Protein AF-A0A933V7F7-F1 (afdb_monomer_lite)

Radius of gyration: 22.98 Å; chains: 1; bounding box: 65×30×53 Å

Sequence (78 aa):
MHTDNLSDWSHDHVFDVGSHAAERGTRLVMWITAATMVVEIVAGWWYNSMALLADGWHMSSHAVAIGLSAFAYAAARK

pLDDT: mean 78.2, std 11.3, range [48.66, 90.75]

Foldseek 3Di:
DDPPPCVVVDDDPPVDPPPPVVVVVVVVVLVVLVVVLVVLCVVCVVVVPPVSNVVSVVVVVVSVVVVVVVVVVVVVVD

Structure (mmCIF, N/CA/C/O backbone):
data_AF-A0A933V7F7-F1
#
_entry.id   AF-A0A933V7F7-F1
#
loop_
_atom_site.group_PDB
_atom_site.id
_atom_site.type_symbol
_atom_site.label_atom_id
_atom_site.label_alt_id
_atom_site.label_comp_id
_atom_site.label_asym_id
_atom_site.label_entity_id
_atom_site.label_seq_id
_atom_site.pdbx_PDB_ins_code
_atom_site.Cartn_x
_atom_site.Cartn_y
_atom_site.Cartn_z
_atom_site.occupancy
_atom_site.B_iso_or_equiv
_atom_site.auth_seq_id
_atom_site.auth_comp_id
_atom_site.auth_asym_id
_atom_site.auth_atom_id
_atom_site.pdbx_PDB_model_num
ATOM 1 N N . MET A 1 1 ? 51.951 -18.204 -34.184 1.00 48.66 1 MET A N 1
ATOM 2 C CA . MET A 1 1 ? 51.070 -17.274 -33.452 1.00 48.66 1 MET A CA 1
ATOM 3 C C . MET A 1 1 ? 49.922 -18.126 -32.928 1.00 48.66 1 MET A C 1
ATOM 5 O O . MET A 1 1 ? 49.165 -18.626 -33.747 1.00 48.66 1 MET A O 1
ATOM 9 N N . HIS A 1 2 ? 49.915 -18.464 -31.633 1.00 56.12 2 HIS A N 1
ATOM 10 C CA . HIS A 1 2 ? 48.866 -19.303 -31.034 1.00 56.12 2 HIS A CA 1
ATOM 11 C C . HIS A 1 2 ? 47.607 -18.443 -30.899 1.00 56.12 2 HIS A C 1
ATOM 13 O O . HIS A 1 2 ? 47.635 -17.403 -30.247 1.00 56.12 2 HIS A O 1
ATOM 19 N N . THR A 1 3 ? 46.541 -18.817 -31.597 1.00 62.53 3 THR A N 1
ATOM 20 C CA . THR A 1 3 ? 45.220 -18.208 -31.441 1.00 62.53 3 THR A CA 1
ATOM 21 C C . THR A 1 3 ? 44.516 -18.962 -30.326 1.00 62.53 3 THR A C 1
ATOM 23 O O . THR A 1 3 ? 43.762 -19.899 -30.594 1.00 62.53 3 THR A O 1
ATOM 26 N N . ASP A 1 4 ? 44.831 -18.614 -29.081 1.00 65.69 4 ASP A N 1
ATOM 27 C CA . ASP A 1 4 ? 44.139 -19.176 -27.927 1.00 65.69 4 ASP A CA 1
ATOM 28 C C . ASP A 1 4 ? 42.667 -18.767 -28.020 1.00 65.69 4 ASP A C 1
ATOM 30 O O . ASP A 1 4 ? 42.312 -17.584 -28.014 1.00 65.69 4 ASP A O 1
ATOM 34 N N . ASN A 1 5 ? 41.808 -19.761 -28.229 1.00 65.56 5 ASN A N 1
ATOM 35 C CA . ASN A 1 5 ? 40.387 -19.556 -28.424 1.00 65.56 5 ASN A CA 1
ATOM 36 C C . ASN A 1 5 ? 39.742 -19.306 -27.053 1.00 65.56 5 ASN A C 1
ATOM 38 O O . ASN A 1 5 ? 39.324 -20.223 -26.358 1.00 65.56 5 ASN A O 1
ATOM 42 N N . LEU A 1 6 ? 39.709 -18.037 -26.649 1.00 70.38 6 LEU A N 1
ATOM 43 C CA . LEU A 1 6 ? 39.167 -17.576 -25.366 1.00 70.38 6 LEU A CA 1
ATOM 44 C C . LEU A 1 6 ? 37.631 -17.689 -25.271 1.00 70.38 6 LEU A C 1
ATOM 46 O O . LEU A 1 6 ? 37.059 -17.274 -24.264 1.00 70.38 6 LEU A O 1
ATOM 50 N N . SER A 1 7 ? 36.952 -18.228 -26.293 1.00 67.25 7 SER A N 1
ATOM 51 C CA . SER A 1 7 ? 35.488 -18.349 -26.297 1.00 67.25 7 SER A CA 1
ATOM 52 C C . SER A 1 7 ? 34.972 -19.307 -25.221 1.00 67.25 7 SER A C 1
ATOM 54 O O . SER A 1 7 ? 33.951 -19.008 -24.611 1.00 6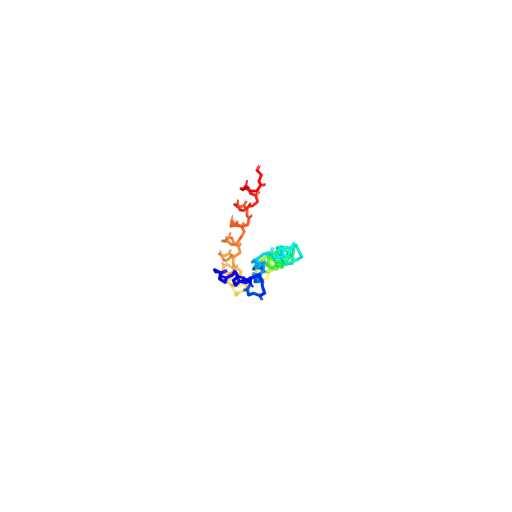7.25 7 SER A O 1
ATOM 56 N N . ASP A 1 8 ? 35.730 -20.357 -24.879 1.00 67.94 8 ASP A N 1
ATOM 57 C CA . ASP A 1 8 ? 35.394 -21.283 -23.783 1.00 67.94 8 ASP A CA 1
ATOM 58 C C . ASP A 1 8 ? 35.419 -20.619 -22.390 1.00 67.94 8 ASP A C 1
ATOM 60 O O . ASP A 1 8 ? 34.830 -21.132 -21.442 1.00 67.94 8 ASP A O 1
ATOM 64 N N . TRP A 1 9 ? 36.078 -19.461 -22.253 1.00 67.81 9 TRP A N 1
ATOM 65 C CA . TRP A 1 9 ? 36.156 -18.688 -21.004 1.00 67.81 9 TRP A CA 1
ATOM 66 C C . TRP A 1 9 ? 35.252 -17.446 -21.021 1.00 67.81 9 TRP A C 1
ATOM 68 O O . TRP A 1 9 ? 35.118 -16.761 -20.006 1.00 67.81 9 TRP A O 1
ATOM 78 N N . SER A 1 10 ? 34.622 -17.155 -22.162 1.00 66.94 10 SER A N 1
ATOM 79 C CA . SER A 1 10 ? 33.714 -16.027 -22.350 1.00 66.94 10 SER A CA 1
ATOM 80 C C . SER A 1 10 ? 32.276 -16.469 -22.088 1.00 66.94 10 SER A C 1
ATOM 82 O O . SER A 1 10 ? 31.520 -16.762 -23.012 1.00 66.94 10 SER A O 1
ATOM 84 N N . HIS A 1 11 ? 31.881 -16.497 -20.817 1.00 69.38 11 HIS A N 1
ATOM 85 C CA . HIS A 1 11 ? 30.473 -16.646 -20.460 1.00 69.38 11 HIS A CA 1
ATOM 86 C C . HIS A 1 11 ? 29.712 -15.350 -20.758 1.00 69.38 11 HIS A C 1
ATOM 88 O O . HIS A 1 11 ? 30.119 -14.269 -20.328 1.00 69.38 11 HIS A O 1
ATOM 94 N N . ASP A 1 12 ? 28.586 -15.469 -21.462 1.00 67.62 12 ASP A N 1
ATOM 95 C CA . ASP A 1 12 ? 27.621 -14.385 -21.624 1.00 67.62 12 ASP A CA 1
ATOM 96 C C . ASP A 1 12 ? 27.054 -14.038 -20.240 1.00 67.62 12 ASP A C 1
ATOM 98 O O . ASP A 1 12 ? 26.289 -14.796 -19.639 1.00 67.62 12 ASP A O 1
ATOM 102 N N . HIS A 1 13 ? 27.509 -12.925 -19.667 1.00 66.19 13 HIS A N 1
ATOM 103 C CA . HIS A 1 13 ? 26.942 -12.411 -18.430 1.00 66.19 13 HIS A CA 1
ATOM 104 C C . HIS A 1 13 ? 25.559 -11.820 -18.740 1.00 66.19 13 HIS A C 1
ATOM 106 O O . HIS A 1 13 ? 25.417 -10.630 -19.028 1.00 66.19 13 HIS A O 1
ATOM 112 N N . VAL A 1 14 ? 24.520 -12.648 -18.644 1.00 63.41 14 VAL A N 1
ATOM 113 C CA . VAL A 1 14 ? 23.130 -12.182 -18.633 1.00 63.41 14 VAL A CA 1
ATOM 114 C C . VAL A 1 14 ? 22.868 -11.511 -17.282 1.00 63.41 14 VAL A C 1
ATOM 116 O O . VAL A 1 14 ? 22.450 -12.147 -16.318 1.00 63.41 14 VAL A O 1
ATOM 119 N N . PHE A 1 15 ? 23.162 -10.212 -17.194 1.00 64.69 15 PHE A N 1
ATOM 120 C CA . PHE A 1 15 ? 22.947 -9.413 -15.981 1.00 64.69 15 PHE A CA 1
ATOM 121 C C . PHE A 1 15 ? 21.467 -9.144 -15.679 1.00 64.69 15 PHE A C 1
ATOM 123 O O . PHE A 1 15 ? 21.141 -8.785 -14.552 1.00 64.69 15 PHE A O 1
ATOM 130 N N . ASP A 1 16 ? 20.572 -9.319 -16.653 1.00 58.47 16 ASP A N 1
ATOM 131 C CA . ASP A 1 16 ? 19.157 -9.011 -16.476 1.00 58.47 16 ASP A CA 1
ATOM 132 C C . ASP A 1 16 ? 18.277 -9.941 -17.321 1.00 58.47 16 ASP A C 1
ATOM 134 O O . ASP A 1 16 ? 17.944 -9.673 -18.472 1.00 58.47 16 ASP A O 1
ATOM 138 N N . VAL A 1 17 ? 17.856 -11.056 -16.724 1.00 56.41 17 VAL A N 1
ATOM 139 C 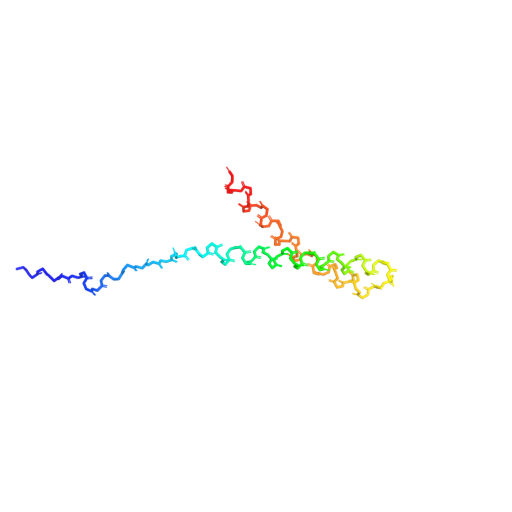CA . VAL A 1 17 ? 16.557 -11.654 -17.056 1.00 56.41 17 VAL A CA 1
ATOM 140 C C . VAL A 1 17 ? 15.533 -10.876 -16.247 1.00 56.41 17 VAL A C 1
ATOM 142 O O . VAL A 1 17 ? 15.088 -11.337 -15.195 1.00 56.41 17 VAL A O 1
ATOM 145 N N . GLY A 1 18 ? 15.231 -9.653 -16.695 1.00 57.84 18 GLY A N 1
ATOM 146 C CA . GLY A 1 18 ? 14.242 -8.775 -16.087 1.00 57.84 18 GLY A CA 1
ATOM 147 C C . GLY A 1 18 ? 12.972 -9.562 -15.798 1.00 57.84 18 GLY A C 1
ATOM 148 O O . GLY A 1 18 ? 12.180 -9.880 -16.692 1.00 57.84 18 GLY A O 1
ATOM 149 N N . SER A 1 19 ? 12.801 -9.955 -14.536 1.00 58.22 19 SER A N 1
ATOM 150 C CA . SER A 1 19 ? 11.700 -10.810 -14.129 1.00 58.22 19 SER A CA 1
ATOM 151 C C . SER A 1 19 ? 10.462 -9.930 -14.047 1.00 58.22 19 SER A C 1
ATOM 153 O O . SER A 1 19 ? 10.038 -9.477 -12.988 1.00 58.22 19 SER A O 1
ATOM 155 N N . HIS A 1 20 ? 9.835 -9.703 -15.201 1.00 58.28 20 HIS A N 1
ATOM 156 C CA . HIS A 1 20 ? 8.527 -9.059 -15.325 1.00 58.28 20 HIS A CA 1
ATOM 157 C C . HIS A 1 20 ? 7.485 -9.658 -14.359 1.00 58.28 20 HIS A C 1
ATOM 159 O O . HIS A 1 20 ? 6.491 -9.008 -14.037 1.00 58.28 20 HIS A O 1
ATOM 165 N N . ALA A 1 21 ? 7.690 -10.903 -13.913 1.00 61.12 21 ALA A N 1
ATOM 166 C CA . ALA A 1 21 ? 6.924 -11.547 -12.853 1.00 61.12 21 ALA A CA 1
ATOM 167 C C . ALA A 1 21 ? 7.208 -10.959 -11.455 1.00 61.12 21 ALA A C 1
ATOM 169 O O . ALA A 1 21 ? 6.260 -10.688 -10.718 1.00 61.12 21 ALA A O 1
ATOM 170 N N . ALA A 1 22 ? 8.472 -10.706 -11.099 1.00 62.06 22 ALA A N 1
ATOM 171 C CA . ALA A 1 22 ? 8.843 -10.091 -9.826 1.00 62.06 22 ALA A CA 1
ATOM 172 C C . ALA A 1 22 ? 8.402 -8.626 -9.756 1.00 62.06 22 ALA A C 1
ATOM 174 O O . ALA A 1 22 ? 7.890 -8.208 -8.725 1.00 62.06 22 ALA A O 1
ATOM 175 N N . GLU A 1 23 ? 8.500 -7.878 -10.861 1.00 67.94 23 GLU A N 1
ATOM 176 C CA . GLU A 1 23 ? 8.033 -6.484 -10.948 1.00 67.94 23 GLU A CA 1
ATOM 177 C C . GLU A 1 23 ? 6.508 -6.368 -10.730 1.00 67.94 23 GLU A C 1
ATOM 179 O O . GLU A 1 23 ? 6.009 -5.425 -10.110 1.00 67.94 23 GLU A O 1
ATOM 184 N N . ARG A 1 24 ? 5.740 -7.361 -11.203 1.00 69.88 24 ARG A N 1
ATOM 185 C CA . ARG A 1 24 ? 4.299 -7.465 -10.912 1.00 69.88 24 ARG A CA 1
ATOM 186 C C . ARG A 1 24 ? 4.040 -7.869 -9.464 1.00 69.88 24 ARG A C 1
ATOM 188 O O . ARG A 1 24 ? 3.120 -7.329 -8.854 1.00 69.88 24 ARG A O 1
ATOM 195 N N . GLY A 1 25 ? 4.839 -8.789 -8.924 1.00 76.75 25 GLY A N 1
ATOM 196 C CA . GLY A 1 25 ? 4.743 -9.240 -7.536 1.00 76.75 25 GLY A CA 1
ATOM 197 C C . GLY A 1 25 ? 4.969 -8.105 -6.538 1.00 76.75 25 GLY A C 1
ATOM 198 O O . GLY A 1 25 ? 4.130 -7.881 -5.669 1.00 76.75 25 GLY A O 1
ATOM 199 N N . THR A 1 26 ? 6.038 -7.323 -6.704 1.00 78.50 26 THR A N 1
ATOM 200 C CA . THR A 1 26 ? 6.307 -6.150 -5.855 1.00 78.50 26 THR A CA 1
ATOM 201 C C . THR A 1 26 ? 5.217 -5.093 -5.974 1.00 78.50 26 THR A C 1
ATOM 203 O O . THR A 1 26 ? 4.806 -4.534 -4.959 1.00 78.50 26 THR A O 1
ATOM 206 N N . ARG A 1 27 ? 4.671 -4.863 -7.175 1.00 78.50 27 ARG A N 1
ATOM 207 C CA . ARG A 1 27 ? 3.536 -3.945 -7.353 1.00 78.50 27 ARG A CA 1
ATOM 208 C C . ARG A 1 27 ? 2.267 -4.434 -6.646 1.00 78.50 27 ARG A C 1
ATOM 210 O O . ARG A 1 27 ? 1.561 -3.619 -6.061 1.00 78.50 27 ARG A O 1
ATOM 217 N N . LEU A 1 28 ? 1.976 -5.737 -6.676 1.00 85.38 28 LEU A N 1
ATOM 218 C CA . LEU A 1 28 ? 0.836 -6.320 -5.959 1.00 85.38 28 LEU A CA 1
ATOM 219 C C . LEU A 1 28 ? 0.988 -6.138 -4.443 1.00 85.38 28 LEU A C 1
ATOM 221 O O . LEU A 1 28 ? 0.073 -5.639 -3.795 1.00 85.38 28 LEU A O 1
ATOM 225 N N . VAL A 1 29 ? 2.149 -6.505 -3.892 1.00 86.25 29 VAL A N 1
ATOM 226 C CA . VAL A 1 29 ? 2.429 -6.378 -2.453 1.00 86.25 29 VAL A CA 1
ATOM 227 C C . VAL A 1 29 ? 2.328 -4.919 -2.012 1.00 86.25 29 VAL A C 1
ATOM 229 O O . VAL A 1 29 ? 1.674 -4.638 -1.014 1.00 86.25 29 VAL A O 1
ATOM 232 N N . MET A 1 30 ? 2.879 -3.986 -2.793 1.00 84.75 30 MET A N 1
ATOM 233 C CA . MET A 1 30 ? 2.754 -2.550 -2.537 1.00 84.75 30 MET A CA 1
ATOM 234 C C . MET A 1 30 ? 1.286 -2.110 -2.420 1.00 84.75 30 MET A C 1
ATOM 236 O O . MET A 1 30 ? 0.932 -1.399 -1.479 1.00 84.75 30 MET A O 1
ATOM 240 N N . TRP A 1 31 ? 0.425 -2.541 -3.349 1.00 85.44 31 TRP A N 1
ATOM 241 C CA . TRP A 1 31 ? -1.004 -2.221 -3.301 1.00 85.44 31 TRP A CA 1
ATOM 242 C C . TRP A 1 31 ? -1.703 -2.825 -2.084 1.00 85.44 31 TRP A C 1
ATOM 244 O O . TRP A 1 31 ? -2.527 -2.148 -1.472 1.00 85.44 31 TRP A O 1
ATOM 254 N N . ILE A 1 32 ? -1.365 -4.063 -1.712 1.00 88.56 32 ILE A N 1
ATOM 255 C CA . ILE A 1 32 ? -1.913 -4.712 -0.515 1.00 88.56 32 ILE A CA 1
ATOM 256 C C . ILE A 1 32 ? -1.518 -3.923 0.735 1.00 88.56 32 ILE A C 1
ATOM 258 O O . ILE A 1 32 ? -2.394 -3.564 1.513 1.00 88.56 32 ILE A O 1
ATOM 262 N N . THR A 1 33 ? -0.235 -3.587 0.905 1.00 87.50 33 THR A N 1
ATOM 263 C CA . THR A 1 33 ? 0.238 -2.794 2.051 1.00 87.50 33 THR A CA 1
ATOM 264 C C . THR A 1 33 ? -0.478 -1.447 2.137 1.00 87.50 33 THR A C 1
ATOM 266 O O . THR A 1 33 ? -0.934 -1.061 3.211 1.00 87.50 33 THR A O 1
ATOM 269 N N . ALA A 1 34 ? -0.636 -0.750 1.008 1.00 86.00 34 ALA A N 1
ATOM 270 C CA . ALA A 1 34 ? -1.362 0.516 0.968 1.00 86.00 34 ALA A CA 1
ATOM 271 C C . ALA A 1 34 ? -2.843 0.352 1.355 1.00 86.00 34 ALA A C 1
ATOM 273 O O . ALA A 1 34 ? -3.381 1.181 2.088 1.00 86.00 34 ALA A O 1
ATOM 274 N N . ALA A 1 35 ? -3.498 -0.720 0.900 1.00 89.31 35 ALA A N 1
ATOM 275 C CA . ALA A 1 35 ? -4.886 -1.006 1.245 1.00 89.31 35 ALA A CA 1
ATOM 276 C C . ALA A 1 35 ? -5.054 -1.306 2.742 1.00 89.31 35 ALA A C 1
ATOM 278 O O . ALA A 1 35 ? -5.933 -0.725 3.379 1.00 89.31 35 ALA A O 1
ATOM 279 N N . THR A 1 36 ? -4.198 -2.156 3.315 1.00 89.31 36 THR A N 1
ATOM 280 C CA . THR A 1 36 ? -4.231 -2.481 4.749 1.00 89.31 36 THR A CA 1
ATOM 281 C C . THR A 1 36 ? -4.046 -1.229 5.601 1.00 89.31 36 THR A C 1
ATOM 283 O O . THR A 1 36 ? -4.833 -0.993 6.511 1.00 89.31 36 THR A O 1
ATOM 286 N N . MET A 1 37 ? -3.102 -0.361 5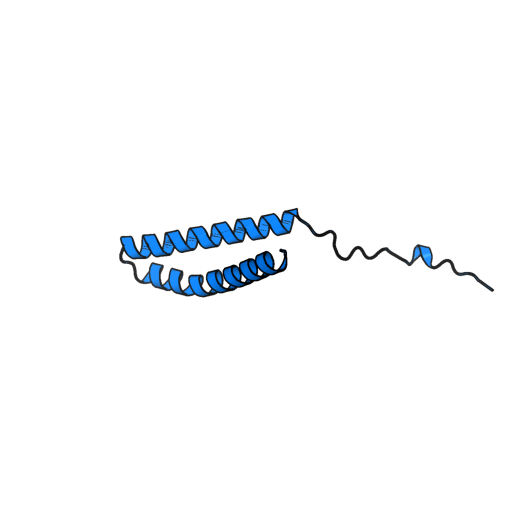.233 1.00 88.31 37 MET A N 1
ATOM 287 C CA . MET A 1 37 ? -2.870 0.904 5.930 1.00 88.31 37 MET A CA 1
ATOM 288 C C . MET A 1 37 ? -4.109 1.817 5.929 1.00 88.31 37 MET A C 1
ATOM 290 O O . MET A 1 37 ? -4.446 2.418 6.947 1.00 88.31 37 MET A O 1
ATOM 294 N N . VAL A 1 38 ? -4.825 1.923 4.801 1.00 88.06 38 VAL A N 1
ATOM 295 C CA . VAL A 1 38 ? -6.080 2.698 4.737 1.00 88.06 38 VAL A CA 1
ATOM 296 C C . VAL A 1 38 ? -7.139 2.093 5.659 1.00 88.06 38 VAL A C 1
ATOM 298 O O . VAL A 1 38 ? -7.830 2.833 6.361 1.00 88.06 38 VAL A O 1
ATOM 301 N N . VAL A 1 39 ? -7.249 0.762 5.695 1.00 89.19 39 VAL A N 1
ATOM 302 C CA . VAL A 1 39 ? -8.168 0.059 6.602 1.00 89.19 39 VAL A CA 1
ATOM 303 C C . VAL A 1 39 ? -7.828 0.356 8.063 1.00 89.19 39 VAL A C 1
ATOM 305 O O . VAL A 1 39 ? -8.738 0.653 8.833 1.00 89.19 39 VAL A O 1
ATOM 308 N N . GLU A 1 40 ? -6.551 0.346 8.445 1.00 88.06 40 GLU A N 1
ATOM 309 C CA . GLU A 1 40 ? -6.109 0.646 9.814 1.00 88.06 40 GLU A CA 1
ATOM 310 C C . GLU A 1 40 ? -6.429 2.081 10.234 1.00 88.06 40 GLU A C 1
ATOM 312 O O . GLU A 1 40 ? -6.930 2.296 11.337 1.00 88.06 40 GLU A O 1
ATOM 317 N N . ILE A 1 41 ? -6.227 3.061 9.348 1.00 85.56 41 ILE A N 1
ATOM 318 C CA . ILE A 1 41 ? -6.568 4.465 9.621 1.00 85.56 41 ILE A CA 1
ATOM 319 C C . ILE A 1 41 ? -8.086 4.635 9.783 1.00 85.56 41 ILE A C 1
ATOM 321 O O . ILE A 1 41 ? -8.541 5.275 10.734 1.00 85.56 41 ILE A O 1
ATOM 325 N N . VAL A 1 42 ? -8.884 4.047 8.883 1.00 87.38 42 VAL A N 1
ATOM 326 C CA . VAL A 1 42 ? -10.355 4.131 8.933 1.00 87.38 42 VAL A CA 1
ATOM 327 C C . VAL A 1 42 ? -10.903 3.427 10.174 1.00 87.38 42 VAL A C 1
ATOM 329 O O . VAL A 1 42 ? -11.756 3.982 10.869 1.00 87.38 42 VAL A O 1
ATOM 332 N N . ALA A 1 43 ? -10.389 2.239 10.496 1.00 87.12 43 ALA A N 1
ATOM 333 C CA . ALA A 1 43 ? -10.749 1.519 11.711 1.00 87.12 43 ALA A CA 1
ATOM 334 C C . ALA A 1 43 ? -10.318 2.298 12.962 1.00 87.12 43 ALA A C 1
ATOM 336 O O . ALA A 1 43 ? -11.109 2.450 13.891 1.00 87.12 43 ALA A O 1
ATOM 337 N N . GLY A 1 44 ? -9.105 2.854 12.978 1.00 87.19 44 GLY A N 1
ATOM 338 C CA . GLY A 1 44 ? -8.600 3.689 14.066 1.00 87.19 44 GLY A CA 1
ATOM 339 C C . GLY A 1 44 ? -9.494 4.899 14.336 1.00 87.19 44 GLY A C 1
ATOM 340 O O . GLY A 1 44 ? -9.763 5.209 15.498 1.00 87.19 44 GLY A O 1
ATOM 341 N N . TRP A 1 45 ? -10.028 5.525 13.284 1.00 85.69 45 TRP A N 1
ATOM 342 C CA . TRP A 1 45 ? -10.998 6.610 13.419 1.00 85.69 45 TRP A CA 1
ATOM 343 C C . TRP A 1 45 ? -12.356 6.112 13.934 1.00 85.69 45 TRP A C 1
ATOM 345 O O . TRP A 1 45 ? -12.881 6.677 14.893 1.00 85.69 45 TRP A O 1
ATOM 355 N N . TRP A 1 46 ? -12.901 5.028 13.372 1.00 90.75 46 TRP A N 1
ATOM 356 C CA . TRP A 1 46 ? -14.199 4.476 13.787 1.00 90.75 46 TRP A CA 1
ATOM 357 C C . TRP A 1 46 ? -14.205 4.015 15.251 1.00 90.75 46 TRP A C 1
ATOM 359 O O . TRP A 1 46 ? -15.144 4.288 15.995 1.00 90.75 46 TRP A O 1
ATOM 369 N N . TYR A 1 47 ? -13.144 3.329 15.678 1.00 89.19 47 TYR A N 1
ATOM 370 C CA . TYR A 1 47 ? -12.981 2.838 17.047 1.00 89.19 47 TYR A CA 1
ATOM 371 C C . TYR A 1 47 ? -12.356 3.879 17.991 1.00 89.19 47 TYR A C 1
ATOM 373 O O . TYR A 1 47 ? -12.126 3.574 19.161 1.00 89.19 47 TYR A O 1
ATOM 381 N N . ASN A 1 48 ? -12.077 5.096 17.502 1.00 87.94 48 ASN A N 1
ATOM 382 C CA . ASN A 1 48 ? -11.448 6.197 18.238 1.00 87.94 48 ASN A CA 1
ATOM 383 C C . ASN A 1 48 ? -10.164 5.769 18.988 1.00 87.94 48 ASN A C 1
ATOM 385 O O . ASN A 1 48 ? -9.902 6.189 20.120 1.00 87.94 48 ASN A O 1
ATOM 389 N N . SER A 1 49 ? -9.371 4.896 18.360 1.00 87.19 49 SER A N 1
ATOM 390 C CA . SER A 1 49 ? -8.177 4.295 18.953 1.00 87.19 49 SER A CA 1
ATOM 391 C C . SER A 1 49 ? -6.922 5.052 18.534 1.00 87.19 49 SER A C 1
ATOM 393 O O . SER A 1 49 ? -6.460 4.958 17.396 1.00 87.19 49 SER A O 1
ATOM 395 N N . MET A 1 50 ? -6.327 5.768 19.489 1.00 86.75 50 MET A N 1
ATOM 396 C CA . MET A 1 50 ? -5.086 6.519 19.266 1.00 86.75 50 MET A CA 1
ATOM 397 C C . MET A 1 50 ? -3.891 5.612 18.959 1.00 86.75 50 MET A C 1
ATOM 399 O O . MET A 1 50 ? -2.973 6.042 18.271 1.00 86.75 50 MET A O 1
ATOM 403 N N . ALA A 1 51 ? -3.909 4.356 19.417 1.00 86.81 51 ALA A N 1
ATOM 404 C CA . ALA A 1 51 ? -2.844 3.397 19.132 1.00 86.81 51 ALA A CA 1
ATOM 405 C C . ALA A 1 51 ? -2.800 3.022 17.641 1.00 86.81 51 ALA A C 1
ATOM 407 O O . ALA A 1 51 ? -1.742 3.081 17.024 1.00 86.81 51 ALA A O 1
ATOM 408 N N . LEU A 1 52 ? -3.962 2.713 17.053 1.00 81.50 52 LEU A N 1
ATOM 409 C CA . LEU A 1 52 ? -4.091 2.375 15.630 1.00 81.50 52 LEU A CA 1
ATOM 410 C C . LEU A 1 52 ? -3.820 3.583 14.729 1.00 81.50 52 LEU A C 1
ATOM 412 O O . LEU A 1 52 ? -3.188 3.451 13.688 1.00 81.50 52 LEU A O 1
ATOM 416 N N . LEU A 1 53 ? -4.259 4.776 15.140 1.00 83.88 53 LEU A N 1
ATOM 417 C CA . LEU A 1 53 ? -3.972 6.008 14.401 1.00 83.88 53 LEU A CA 1
ATOM 418 C C . LEU A 1 53 ? -2.481 6.361 14.427 1.00 83.88 53 LEU A C 1
ATOM 420 O O . LEU A 1 53 ? -1.944 6.776 13.402 1.00 83.88 53 LEU A O 1
ATOM 424 N N . ALA A 1 54 ? -1.811 6.190 15.571 1.00 87.50 54 ALA A N 1
ATOM 425 C CA . ALA A 1 54 ? -0.374 6.425 15.681 1.00 87.50 54 ALA A CA 1
ATOM 426 C C . ALA A 1 54 ? 0.427 5.445 14.810 1.00 87.50 54 ALA A C 1
ATOM 428 O O . ALA A 1 54 ? 1.345 5.870 14.106 1.00 87.50 54 ALA A O 1
ATOM 429 N N . ASP A 1 55 ? 0.044 4.165 14.809 1.00 85.31 55 ASP A N 1
ATOM 430 C CA . ASP A 1 55 ? 0.664 3.141 13.963 1.00 85.31 55 ASP A CA 1
ATOM 431 C C . ASP A 1 55 ? 0.428 3.415 12.466 1.00 85.31 55 ASP A C 1
ATOM 433 O O . ASP A 1 55 ? 1.375 3.475 11.675 1.00 85.31 55 ASP A O 1
ATOM 437 N N . GLY A 1 56 ? -0.814 3.739 12.091 1.00 84.00 56 GLY A N 1
ATOM 438 C CA . GLY A 1 56 ? -1.174 4.123 10.727 1.00 84.00 56 GLY A CA 1
ATOM 439 C C . GLY A 1 56 ? -0.449 5.383 10.247 1.00 84.00 56 GLY A C 1
ATOM 440 O O . GLY A 1 56 ? 0.010 5.432 9.105 1.00 84.00 56 GLY A O 1
ATOM 441 N N . TRP A 1 57 ? -0.272 6.395 11.105 1.00 85.69 57 TRP A N 1
ATOM 442 C CA . TRP A 1 57 ? 0.461 7.616 10.752 1.00 85.69 57 TRP A CA 1
ATOM 443 C C . TRP A 1 57 ? 1.955 7.351 10.539 1.00 85.69 57 TRP A C 1
ATOM 445 O O . TRP A 1 57 ? 2.536 7.835 9.562 1.00 85.69 57 TRP A O 1
ATOM 455 N N . HIS A 1 58 ? 2.571 6.539 11.399 1.00 87.62 58 HIS A N 1
ATOM 456 C CA . HIS A 1 58 ? 3.968 6.135 11.254 1.00 87.62 58 HIS A CA 1
ATOM 457 C C . HIS A 1 58 ? 4.199 5.344 9.953 1.00 87.62 58 HIS A C 1
ATOM 459 O O . HIS A 1 58 ? 5.081 5.701 9.166 1.00 87.62 58 HIS A O 1
ATOM 465 N N . MET A 1 59 ? 3.360 4.343 9.659 1.00 86.19 59 MET A N 1
ATOM 466 C CA . MET A 1 59 ? 3.454 3.589 8.400 1.00 86.19 59 MET A CA 1
ATOM 467 C C . MET A 1 59 ? 3.108 4.427 7.162 1.00 86.19 59 MET A C 1
ATOM 469 O O . MET A 1 59 ? 3.689 4.198 6.096 1.00 86.19 59 MET A O 1
ATOM 473 N N . SER A 1 60 ? 2.234 5.434 7.285 1.00 81.62 60 SER A N 1
ATOM 474 C CA . SER A 1 60 ? 1.848 6.292 6.155 1.00 81.62 60 SER A CA 1
ATOM 475 C C . SER A 1 60 ? 3.023 7.009 5.508 1.00 81.62 60 SER A C 1
ATOM 477 O O . SER A 1 60 ? 3.080 7.104 4.284 1.00 81.62 60 SER A O 1
ATOM 479 N N . SER A 1 61 ? 4.018 7.418 6.296 1.00 86.06 61 SER A N 1
ATOM 480 C CA . SER A 1 61 ? 5.207 8.092 5.769 1.00 86.06 61 SER A CA 1
ATOM 481 C C . SER A 1 61 ? 5.998 7.183 4.823 1.00 86.06 61 SER A C 1
ATOM 483 O O . SER A 1 61 ? 6.413 7.607 3.742 1.00 86.06 61 SER A O 1
ATOM 485 N N . HIS A 1 62 ? 6.147 5.906 5.188 1.00 86.56 62 HIS A N 1
ATOM 486 C CA . HIS A 1 62 ? 6.807 4.911 4.343 1.00 86.56 62 HIS A CA 1
ATOM 487 C C . HIS A 1 62 ? 5.985 4.604 3.087 1.00 86.56 62 HIS A C 1
ATOM 489 O O . HIS A 1 62 ? 6.531 4.571 1.983 1.00 86.56 62 HIS A O 1
ATOM 495 N N . ALA A 1 63 ? 4.669 4.434 3.231 1.00 84.00 63 ALA A N 1
ATOM 496 C CA . ALA A 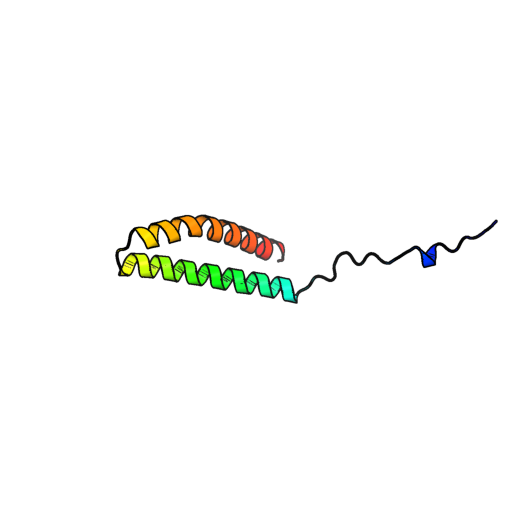1 63 ? 3.784 4.160 2.103 1.00 84.00 63 ALA A CA 1
ATOM 497 C C . ALA A 1 63 ? 3.756 5.314 1.087 1.00 84.00 63 ALA A C 1
ATOM 499 O O . ALA A 1 63 ? 3.811 5.070 -0.118 1.00 84.00 63 ALA A O 1
ATOM 500 N N . VAL A 1 64 ? 3.733 6.567 1.553 1.00 84.62 64 VAL A N 1
ATOM 501 C CA . VAL A 1 64 ? 3.787 7.765 0.700 1.00 84.62 64 VAL A CA 1
ATOM 502 C C . VAL A 1 64 ? 5.112 7.837 -0.058 1.00 84.62 64 VAL A C 1
ATOM 504 O O . VAL A 1 64 ? 5.100 8.080 -1.263 1.00 84.62 64 VAL A O 1
ATOM 507 N N . ALA A 1 65 ? 6.247 7.575 0.597 1.00 88.06 65 ALA A N 1
ATOM 508 C CA . ALA A 1 65 ? 7.560 7.596 -0.053 1.00 88.06 65 ALA A CA 1
ATOM 509 C C . ALA A 1 65 ? 7.683 6.536 -1.165 1.00 88.06 65 ALA A C 1
ATOM 511 O O . ALA A 1 65 ? 8.134 6.834 -2.279 1.00 88.06 65 ALA A O 1
ATOM 512 N N . ILE A 1 66 ? 7.230 5.307 -0.891 1.00 85.44 66 ILE A N 1
ATOM 513 C CA . ILE A 1 66 ? 7.204 4.216 -1.877 1.00 85.44 66 ILE A CA 1
ATOM 514 C C . ILE A 1 66 ? 6.214 4.548 -3.004 1.00 85.44 66 ILE A C 1
ATOM 516 O O . ILE A 1 66 ? 6.539 4.390 -4.181 1.00 85.44 66 ILE A O 1
ATOM 520 N N . GLY A 1 67 ? 5.034 5.069 -2.657 1.00 84.31 67 GLY A N 1
ATOM 521 C CA . GLY A 1 67 ? 4.004 5.523 -3.592 1.00 84.31 67 GLY A CA 1
ATOM 522 C C . GLY A 1 67 ? 4.504 6.576 -4.569 1.00 84.31 67 GLY A C 1
ATOM 523 O O . GLY A 1 67 ? 4.335 6.432 -5.781 1.00 84.31 67 GLY A O 1
ATOM 524 N N . LEU A 1 68 ? 5.176 7.602 -4.054 1.00 86.38 68 LEU A N 1
ATOM 525 C CA . LEU A 1 68 ? 5.728 8.687 -4.854 1.00 86.38 68 LEU A CA 1
ATOM 526 C C . LEU A 1 68 ? 6.837 8.188 -5.789 1.00 86.38 68 LEU A C 1
ATOM 528 O O . LEU A 1 68 ? 6.872 8.565 -6.959 1.00 86.38 68 LEU A O 1
ATOM 532 N N . SER A 1 69 ? 7.694 7.288 -5.302 1.00 85.06 69 SER A N 1
ATOM 533 C CA . SER A 1 69 ? 8.751 6.664 -6.108 1.00 85.06 69 SER A CA 1
ATOM 534 C C . SER A 1 69 ? 8.172 5.820 -7.248 1.00 85.06 69 SER A C 1
ATOM 536 O O . SER A 1 69 ? 8.605 5.933 -8.395 1.00 85.06 69 SER A O 1
ATOM 538 N N . ALA A 1 70 ? 7.144 5.016 -6.962 1.00 82.81 70 ALA A N 1
ATO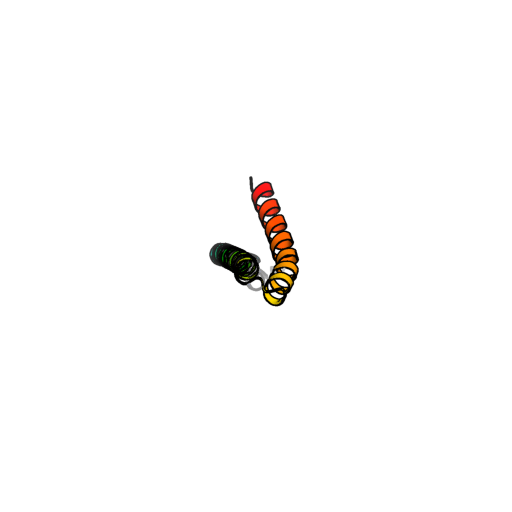M 539 C CA . ALA A 1 70 ? 6.448 4.221 -7.971 1.00 82.81 70 ALA A CA 1
ATOM 540 C C . ALA A 1 70 ? 5.708 5.100 -8.994 1.00 82.81 70 ALA A C 1
ATOM 542 O O . ALA A 1 70 ? 5.711 4.792 -10.188 1.00 82.81 70 ALA A O 1
ATOM 543 N N . PHE A 1 71 ? 5.107 6.206 -8.546 1.00 83.88 71 PHE A N 1
ATOM 544 C CA . PHE A 1 71 ? 4.470 7.189 -9.420 1.00 83.88 71 PHE A CA 1
ATOM 545 C C . PHE A 1 71 ? 5.486 7.854 -10.355 1.00 83.88 71 PHE A C 1
ATOM 547 O O . PHE A 1 71 ? 5.253 7.909 -11.561 1.00 83.88 71 PHE A O 1
ATOM 554 N N . ALA A 1 72 ? 6.634 8.290 -9.830 1.00 87.19 72 ALA A N 1
ATOM 555 C CA . ALA A 1 72 ? 7.715 8.861 -10.629 1.00 87.19 72 ALA A CA 1
ATOM 556 C C . ALA A 1 72 ? 8.253 7.857 -11.661 1.00 87.19 72 ALA A C 1
ATOM 558 O O . ALA A 1 72 ? 8.415 8.211 -12.828 1.00 87.19 72 ALA A O 1
ATOM 559 N N . TYR A 1 73 ? 8.447 6.592 -11.268 1.00 83.75 73 TYR A N 1
ATOM 560 C CA . TYR A 1 73 ? 8.835 5.520 -12.190 1.00 83.75 73 TYR A CA 1
ATOM 561 C C . TYR A 1 73 ? 7.802 5.329 -13.309 1.00 83.75 73 TYR A C 1
ATOM 563 O O . TYR A 1 73 ? 8.162 5.252 -14.481 1.00 83.75 73 TYR A O 1
ATOM 571 N N . ALA A 1 74 ? 6.509 5.298 -12.974 1.00 80.75 74 ALA A N 1
ATOM 572 C CA . ALA A 1 74 ? 5.442 5.162 -13.963 1.00 80.75 74 ALA A CA 1
ATOM 573 C C . ALA A 1 74 ? 5.328 6.382 -14.896 1.00 80.75 74 ALA A C 1
ATOM 575 O O . ALA A 1 74 ? 5.022 6.209 -16.075 1.00 80.75 74 ALA A O 1
ATOM 576 N N . ALA A 1 75 ? 5.575 7.591 -14.383 1.00 84.44 75 ALA A N 1
ATOM 577 C CA . ALA A 1 75 ? 5.589 8.823 -15.167 1.00 84.44 75 ALA A CA 1
ATOM 578 C C . ALA A 1 75 ? 6.789 8.882 -16.123 1.00 84.44 75 ALA A C 1
ATOM 580 O O . ALA A 1 75 ? 6.617 9.292 -17.261 1.00 84.44 75 ALA A O 1
ATOM 581 N N . ALA A 1 76 ? 7.968 8.426 -15.691 1.00 84.56 76 ALA A N 1
ATOM 582 C CA . ALA A 1 76 ? 9.176 8.375 -16.517 1.00 84.56 76 ALA A CA 1
ATOM 583 C C . ALA A 1 76 ? 9.163 7.249 -17.569 1.00 84.56 76 ALA A C 1
ATOM 585 O O . ALA A 1 76 ? 9.947 7.276 -18.513 1.00 84.56 76 ALA A O 1
ATOM 586 N N . ARG A 1 77 ? 8.301 6.235 -17.398 1.00 74.44 77 ARG A N 1
ATOM 587 C CA . ARG A 1 77 ? 8.123 5.122 -18.349 1.00 74.44 77 ARG A CA 1
ATOM 588 C C . ARG A 1 77 ? 7.134 5.447 -19.483 1.00 74.44 77 ARG A C 1
ATOM 590 O O . ARG A 1 77 ? 6.922 4.586 -20.337 1.00 74.44 77 ARG A O 1
ATOM 597 N N . LYS A 1 78 ? 6.498 6.623 -19.457 1.00 51.91 78 LYS A N 1
ATOM 598 C CA . LYS A 1 78 ? 5.697 7.193 -20.553 1.00 51.91 78 LYS A CA 1
ATOM 599 C C . LYS A 1 78 ? 6.503 8.263 -21.270 1.00 51.91 78 LYS A C 1
ATOM 601 O O . LYS A 1 78 ? 6.327 8.349 -22.502 1.00 51.91 78 LYS A O 1
#

Secon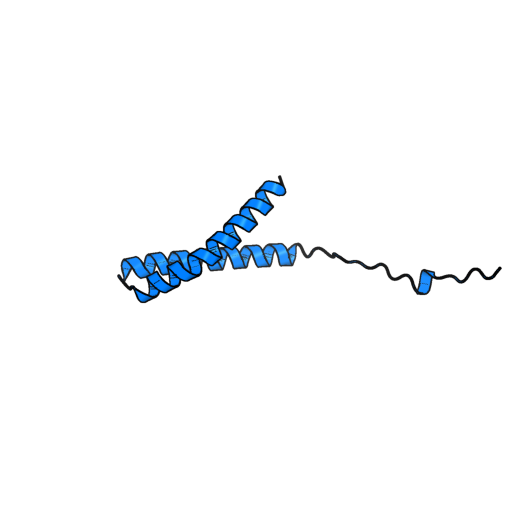dary structure (DSSP, 8-state):
-----GGGG----------HHHHHHHHHHHHHHHHHHHHHHHHHHHTT-HHHHHHHHHHHHHHHHHHHHHHHHHHHT-